Protein AF-A0A8H5B4N0-F1 (afdb_monomer_lite)

Sequence (105 aa):
MFLPRVQSPWKVCAHVSAAGGVENAVLNAAAIGANAFTLFLKSQRKWEGPPLSSSIRLFKERMQEYGYEPKHVLLHGNYLINLGNPDASVWVWLEKGMLILMDAV

pLDDT: mean 85.82, std 10.9, range [43.34, 96.75]

Radius of gyration: 15.2 Å; chains: 1; bounding box: 34×26×39 Å

Structure (mmCIF, N/CA/C/O backbone):
data_AF-A0A8H5B4N0-F1
#
_entry.id   AF-A0A8H5B4N0-F1
#
loop_
_atom_site.group_PDB
_atom_site.id
_atom_site.type_symbol
_atom_site.label_atom_id
_atom_site.label_alt_id
_atom_site.label_comp_id
_atom_site.label_asym_id
_atom_site.label_entity_id
_atom_site.label_seq_id
_atom_site.pdbx_PDB_ins_code
_atom_site.Cartn_x
_atom_site.Cartn_y
_atom_site.Cartn_z
_atom_site.occupancy
_atom_site.B_iso_or_equiv
_atom_site.auth_seq_id
_atom_site.auth_comp_id
_atom_site.auth_asym_id
_atom_site.auth_atom_id
_atom_site.pdbx_PDB_model_num
ATOM 1 N N . MET A 1 1 ? -11.555 12.783 12.699 1.00 61.62 1 MET A N 1
ATOM 2 C CA . MET A 1 1 ? -12.019 11.538 13.346 1.00 61.62 1 MET A CA 1
ATOM 3 C C . MET A 1 1 ? -12.326 10.553 12.233 1.00 61.62 1 MET A C 1
ATOM 5 O O . MET A 1 1 ? -13.106 10.907 11.358 1.00 61.62 1 MET A O 1
ATOM 9 N N . PHE A 1 2 ? -11.640 9.410 12.176 1.00 80.62 2 PHE A N 1
ATOM 10 C CA . PHE A 1 2 ? -11.899 8.401 11.144 1.00 80.62 2 PHE A CA 1
ATOM 11 C C . PHE A 1 2 ? -13.111 7.543 11.504 1.00 80.62 2 PHE A C 1
ATOM 13 O O . PHE A 1 2 ? -13.493 7.469 12.674 1.00 80.62 2 PHE A O 1
ATOM 20 N N . LEU A 1 3 ? -13.712 6.916 10.491 1.00 76.75 3 LEU A N 1
ATOM 21 C CA . LEU A 1 3 ? -14.780 5.945 10.696 1.00 76.75 3 LEU A CA 1
ATOM 22 C C . LEU A 1 3 ? -14.283 4.799 11.595 1.00 76.75 3 LEU A C 1
ATOM 24 O O . LEU A 1 3 ? -13.103 4.434 11.524 1.00 76.75 3 LEU A O 1
ATOM 28 N N . PRO A 1 4 ? -15.157 4.203 12.426 1.00 81.44 4 PRO A N 1
ATOM 29 C CA . PRO A 1 4 ? -14.828 2.961 13.108 1.00 81.44 4 PRO A CA 1
ATOM 30 C C . PRO A 1 4 ? -14.357 1.920 12.089 1.00 81.44 4 PRO A C 1
ATOM 32 O O . PRO A 1 4 ? -14.997 1.723 11.055 1.00 81.44 4 PRO A O 1
ATOM 35 N N . ARG A 1 5 ? -13.229 1.259 12.367 1.00 83.75 5 ARG A N 1
ATOM 36 C CA . ARG A 1 5 ? -12.730 0.200 11.484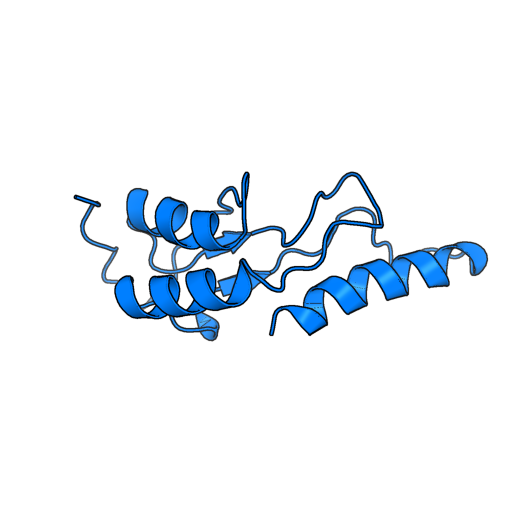 1.00 83.75 5 ARG A CA 1
ATOM 37 C C . ARG A 1 5 ? -13.695 -0.981 11.471 1.00 83.75 5 ARG A C 1
ATOM 39 O O . ARG A 1 5 ? -14.275 -1.325 12.502 1.00 83.75 5 ARG A O 1
ATOM 46 N N . VAL A 1 6 ? -13.802 -1.638 10.318 1.00 83.69 6 VAL A N 1
ATOM 47 C CA . VAL A 1 6 ? -14.600 -2.857 10.157 1.00 83.69 6 VAL A CA 1
ATOM 48 C C . VAL A 1 6 ? -14.108 -3.939 11.122 1.00 83.69 6 VAL A C 1
ATOM 50 O O . VAL A 1 6 ? -12.977 -4.426 11.020 1.00 83.69 6 VAL A O 1
ATOM 5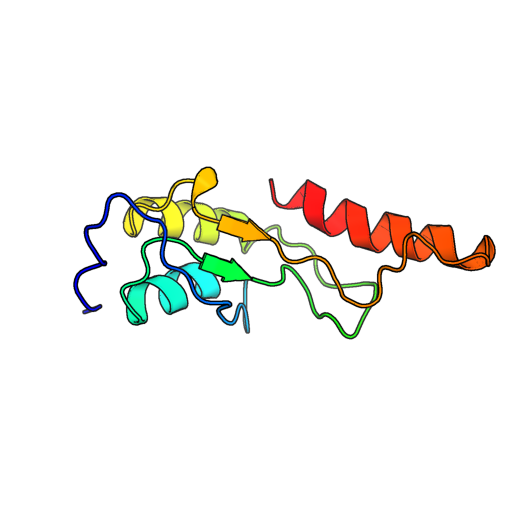3 N N . GLN A 1 7 ? -14.984 -4.345 12.042 1.00 85.31 7 GLN A N 1
ATOM 54 C CA . GLN A 1 7 ? -14.780 -5.507 12.901 1.00 85.31 7 GLN A CA 1
ATOM 55 C C . GLN A 1 7 ? -15.285 -6.748 12.163 1.00 85.31 7 GLN A C 1
ATOM 57 O O . GLN A 1 7 ? -16.485 -6.954 12.012 1.00 85.31 7 GLN A O 1
ATOM 62 N N . SER A 1 8 ? -14.357 -7.548 11.644 1.00 87.06 8 SER A N 1
ATOM 63 C CA . SER A 1 8 ? -14.656 -8.766 10.893 1.00 87.06 8 SER A CA 1
ATOM 64 C C . SER A 1 8 ? -13.526 -9.776 11.089 1.00 87.06 8 SER A C 1
ATOM 66 O O . SER A 1 8 ? -12.365 -9.360 11.189 1.00 87.06 8 SER A O 1
ATOM 68 N N . PRO A 1 9 ? -13.822 -11.089 11.112 1.00 89.31 9 PRO A N 1
ATOM 69 C CA . PRO A 1 9 ? -12.782 -12.113 11.023 1.00 89.31 9 PRO A CA 1
ATOM 70 C C . PRO A 1 9 ? -12.006 -12.029 9.696 1.00 89.31 9 PRO A C 1
ATOM 72 O O . PRO A 1 9 ? -10.855 -12.455 9.627 1.00 89.31 9 PRO A O 1
ATOM 75 N N . TRP A 1 10 ? -12.608 -11.443 8.656 1.00 92.62 10 TRP A N 1
ATOM 76 C CA . TRP A 1 10 ? -12.009 -11.287 7.334 1.00 92.62 10 TRP A CA 1
ATOM 77 C C . TRP A 1 10 ? -11.266 -9.962 7.188 1.00 92.62 10 TRP A C 1
ATOM 79 O O . TRP A 1 10 ? -11.686 -8.920 7.705 1.00 92.62 10 TRP A O 1
ATOM 89 N N . LYS A 1 11 ? -10.175 -9.990 6.419 1.00 92.94 11 LYS A N 1
ATOM 90 C CA . LYS A 1 11 ? -9.441 -8.787 6.033 1.00 92.94 11 LYS A CA 1
ATOM 91 C C . LYS A 1 11 ? -10.057 -8.197 4.771 1.00 92.94 11 LYS A C 1
ATOM 93 O O . LYS A 1 11 ? -10.008 -8.808 3.711 1.00 92.94 11 LYS A O 1
ATOM 98 N N . VAL A 1 12 ? -10.657 -7.021 4.914 1.00 91.00 12 VAL A N 1
ATOM 99 C CA . VAL A 1 12 ? -11.266 -6.250 3.832 1.00 91.00 12 VAL A CA 1
ATOM 100 C C . VAL A 1 12 ? -10.405 -5.017 3.622 1.00 91.00 12 VAL A C 1
ATOM 102 O O . VAL A 1 12 ? -10.210 -4.212 4.539 1.00 91.00 12 VAL A O 1
ATOM 105 N N . CYS A 1 13 ? -9.856 -4.904 2.418 1.00 91.62 13 CYS A N 1
ATOM 106 C CA . CYS A 1 13 ? -8.861 -3.903 2.085 1.00 91.62 13 CYS A CA 1
ATOM 107 C C . CYS A 1 13 ? -9.161 -3.200 0.764 1.00 91.62 13 CYS A C 1
ATOM 109 O O . CYS A 1 13 ? -9.923 -3.685 -0.070 1.00 91.62 13 CYS A O 1
ATOM 111 N N . ALA A 1 14 ? -8.513 -2.052 0.580 1.00 95.06 14 ALA A N 1
ATOM 112 C CA . ALA A 1 14 ? -8.417 -1.365 -0.697 1.00 95.06 14 ALA A CA 1
ATOM 113 C C . ALA A 1 14 ? -6.946 -1.106 -1.030 1.00 95.06 14 ALA A C 1
ATOM 115 O O . ALA A 1 14 ? -6.094 -1.026 -0.135 1.00 95.06 14 ALA A O 1
ATOM 116 N N . HIS A 1 15 ? -6.661 -0.933 -2.320 1.00 96.69 15 HIS A N 1
ATOM 117 C CA . HIS A 1 15 ? -5.392 -0.366 -2.750 1.00 96.69 15 HIS A CA 1
ATOM 118 C C . HIS A 1 15 ? -5.429 1.145 -2.542 1.00 96.69 15 HIS A C 1
ATOM 120 O O . HIS A 1 15 ? -6.120 1.867 -3.259 1.00 96.69 15 HIS A O 1
ATOM 126 N N . VAL A 1 16 ? -4.691 1.627 -1.547 1.00 96.75 16 VAL A N 1
ATOM 127 C CA . VAL A 1 16 ? -4.718 3.029 -1.121 1.00 96.75 16 VAL A CA 1
ATOM 128 C C . VAL A 1 16 ? -3.502 3.789 -1.636 1.00 96.75 16 VAL A C 1
ATOM 130 O O . VAL A 1 16 ? -2.444 3.223 -1.914 1.00 96.75 16 VAL A O 1
ATOM 133 N N . SER A 1 17 ? -3.662 5.100 -1.796 1.00 95.19 17 SER A N 1
ATOM 134 C CA . SER A 1 17 ? -2.579 5.971 -2.248 1.00 95.19 17 SER A CA 1
ATOM 135 C C . SER A 1 17 ? -1.519 6.155 -1.158 1.00 95.19 17 SER A C 1
ATOM 137 O O . SER A 1 17 ? -1.851 6.407 -0.000 1.00 95.19 17 SER A O 1
ATOM 139 N N . ALA A 1 18 ? -0.250 6.099 -1.563 1.00 92.94 18 ALA A N 1
ATOM 140 C CA . ALA A 1 18 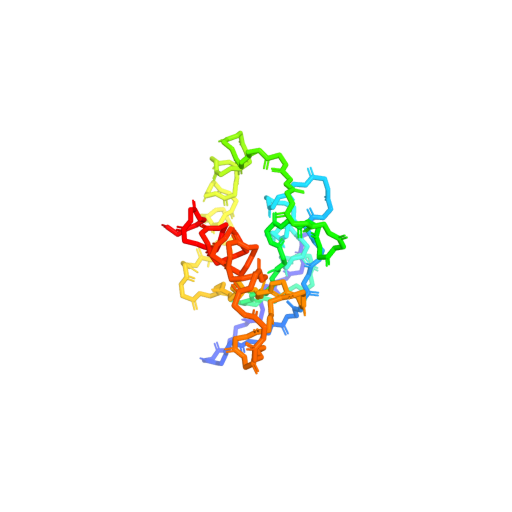? 0.932 6.452 -0.771 1.00 92.94 18 ALA A CA 1
ATOM 141 C C . ALA A 1 18 ? 1.554 7.790 -1.235 1.00 92.94 18 ALA A C 1
ATOM 143 O O . ALA A 1 18 ? 2.745 8.045 -1.054 1.00 92.94 18 ALA A O 1
ATOM 144 N N . ALA A 1 19 ? 0.774 8.638 -1.918 1.00 91.06 19 ALA A N 1
ATOM 145 C CA . ALA A 1 19 ? 1.267 9.919 -2.412 1.00 91.06 19 ALA A CA 1
ATOM 146 C C . ALA A 1 19 ? 1.775 10.797 -1.253 1.00 91.06 19 ALA A C 1
ATOM 148 O O . ALA A 1 19 ? 1.135 10.915 -0.206 1.00 91.06 19 ALA A O 1
ATOM 149 N N . GLY A 1 20 ? 2.948 11.402 -1.446 1.00 89.25 20 GLY A N 1
ATOM 150 C CA . GLY A 1 20 ? 3.619 12.201 -0.419 1.00 89.25 20 GLY A CA 1
ATOM 151 C C . GLY A 1 20 ? 4.343 11.396 0.669 1.00 89.25 20 GLY A C 1
ATOM 152 O O . GLY A 1 20 ? 4.972 12.021 1.510 1.00 89.25 20 GLY A O 1
ATOM 153 N N . GLY A 1 21 ? 4.290 10.058 0.647 1.00 89.44 21 GLY A N 1
ATOM 154 C CA . GLY A 1 21 ? 4.978 9.188 1.608 1.00 89.44 21 GLY A CA 1
ATOM 155 C C . GLY A 1 21 ? 4.176 7.925 1.942 1.00 89.44 21 GLY A C 1
ATOM 156 O O . GLY A 1 21 ? 2.940 7.959 1.972 1.00 89.44 21 GLY A O 1
ATOM 157 N N . VAL A 1 22 ? 4.854 6.797 2.200 1.00 91.38 22 VAL A N 1
ATOM 158 C CA . VAL A 1 22 ? 4.169 5.518 2.481 1.00 91.38 22 VAL A CA 1
ATOM 159 C C . VAL A 1 22 ? 3.362 5.560 3.775 1.00 91.38 22 VAL A C 1
ATOM 161 O O . VAL A 1 22 ? 2.326 4.909 3.877 1.00 91.38 22 VAL A O 1
ATOM 164 N N . GLU A 1 23 ? 3.748 6.402 4.731 1.00 93.00 23 GLU A N 1
ATOM 165 C CA . GLU A 1 23 ? 3.011 6.657 5.967 1.00 93.00 23 GLU A CA 1
ATOM 166 C C . GLU A 1 23 ? 1.575 7.147 5.720 1.00 93.00 23 GLU A C 1
ATOM 168 O O . GLU A 1 23 ? 0.699 6.958 6.568 1.00 93.00 23 GLU A O 1
ATOM 173 N N . ASN A 1 24 ? 1.308 7.789 4.578 1.00 94.88 24 ASN A N 1
ATOM 174 C CA . ASN A 1 24 ? -0.013 8.325 4.251 1.00 94.88 24 ASN A CA 1
ATOM 175 C C . ASN A 1 24 ? -0.982 7.216 3.835 1.00 94.88 24 ASN A C 1
ATOM 177 O O . ASN A 1 24 ? -2.188 7.368 4.022 1.00 94.88 24 ASN A O 1
ATOM 181 N N . ALA A 1 25 ? -0.474 6.075 3.359 1.00 95.69 25 ALA A N 1
ATOM 182 C CA . ALA A 1 25 ? -1.300 4.908 3.064 1.00 95.69 25 ALA A CA 1
ATOM 183 C C . ALA A 1 25 ? -2.044 4.413 4.315 1.00 95.69 25 ALA A C 1
ATOM 185 O O . ALA A 1 25 ? -3.223 4.079 4.229 1.00 95.69 25 ALA A O 1
ATOM 186 N N . VAL A 1 26 ? -1.398 4.454 5.487 1.00 95.31 26 VAL A N 1
ATOM 187 C CA . VAL A 1 26 ? -2.016 4.055 6.763 1.00 95.31 26 VAL A CA 1
ATOM 188 C C . VAL A 1 26 ? -3.209 4.952 7.101 1.00 95.31 26 VAL A C 1
ATOM 190 O O . VAL A 1 26 ? -4.280 4.456 7.456 1.00 95.31 26 VAL A O 1
ATOM 193 N N . LEU A 1 27 ? -3.048 6.271 6.938 1.00 95.56 27 LEU A N 1
ATOM 194 C CA . LEU A 1 27 ? -4.121 7.242 7.169 1.00 95.56 27 LEU A CA 1
ATOM 195 C C . LEU A 1 27 ? -5.270 7.043 6.183 1.00 95.56 27 LEU A C 1
ATOM 197 O O . LEU A 1 27 ? -6.429 7.036 6.583 1.00 95.56 27 LEU A O 1
ATOM 201 N N . ASN A 1 28 ? -4.950 6.838 4.906 1.00 96.56 28 ASN A N 1
ATOM 202 C CA . ASN A 1 28 ? -5.949 6.627 3.864 1.00 96.56 28 ASN A CA 1
ATOM 203 C C . ASN A 1 28 ? -6.748 5.337 4.097 1.00 96.56 28 ASN A C 1
ATOM 205 O O . ASN A 1 28 ? -7.965 5.335 3.928 1.00 96.56 28 ASN A O 1
ATOM 209 N N . ALA A 1 29 ? -6.095 4.262 4.545 1.00 95.69 29 ALA A N 1
ATOM 210 C CA . ALA A 1 29 ? -6.761 3.021 4.930 1.00 95.69 29 ALA A CA 1
ATOM 211 C C . ALA A 1 29 ? -7.668 3.209 6.157 1.00 95.69 29 ALA A C 1
ATOM 213 O O . ALA A 1 29 ? -8.810 2.748 6.169 1.00 95.69 29 ALA A O 1
ATOM 214 N N . ALA A 1 30 ? -7.187 3.927 7.178 1.00 94.25 30 ALA A N 1
ATOM 215 C CA . ALA A 1 30 ? -7.981 4.242 8.362 1.00 94.25 30 ALA A CA 1
ATOM 216 C C . ALA A 1 30 ? -9.197 5.123 8.023 1.00 94.25 30 ALA A C 1
ATOM 218 O O . ALA A 1 30 ? -10.288 4.876 8.533 1.00 94.25 30 ALA A O 1
ATOM 219 N N . ALA A 1 31 ? -9.041 6.096 7.122 1.00 94.56 31 ALA A N 1
ATOM 220 C CA . ALA A 1 31 ? -10.104 7.008 6.707 1.00 94.56 31 ALA A CA 1
ATOM 221 C C . ALA A 1 31 ? -11.306 6.294 6.079 1.00 94.56 31 ALA A C 1
ATOM 223 O O . ALA A 1 31 ? -12.442 6.708 6.302 1.00 94.56 31 ALA A O 1
ATOM 224 N N . ILE A 1 32 ? -11.064 5.205 5.346 1.00 94.38 32 ILE A N 1
ATOM 225 C CA . ILE A 1 32 ? -12.117 4.387 4.729 1.00 94.38 32 ILE A CA 1
ATOM 226 C C . ILE A 1 32 ? -12.631 3.264 5.646 1.00 94.38 32 ILE A C 1
ATOM 228 O O . ILE A 1 32 ? -13.469 2.471 5.227 1.00 94.38 32 ILE A O 1
ATOM 232 N N . GLY A 1 33 ? -12.125 3.161 6.880 1.00 93.56 33 GLY A N 1
ATOM 233 C CA . GLY A 1 33 ? -12.516 2.120 7.834 1.00 93.56 33 GLY A CA 1
ATOM 234 C C . GLY A 1 33 ? -11.989 0.717 7.503 1.00 93.56 33 GLY A C 1
ATOM 235 O O . GLY A 1 33 ? -12.497 -0.265 8.052 1.00 93.56 33 GLY A O 1
ATOM 236 N N . ALA A 1 34 ? -10.983 0.593 6.629 1.00 94.69 34 ALA A N 1
ATOM 237 C CA . ALA A 1 34 ? -10.406 -0.700 6.270 1.00 94.69 34 ALA A CA 1
ATOM 238 C C . ALA A 1 34 ? -9.669 -1.339 7.460 1.00 94.69 34 ALA A C 1
ATOM 240 O O . ALA A 1 34 ? -9.198 -0.656 8.369 1.00 94.69 34 ALA A O 1
ATOM 241 N N . ASN A 1 35 ? -9.563 -2.669 7.464 1.00 94.38 35 ASN A N 1
ATOM 242 C CA . ASN A 1 35 ? -8.837 -3.421 8.498 1.00 94.38 35 ASN A CA 1
ATOM 243 C C . ASN A 1 35 ? -7.559 -4.106 7.964 1.00 94.38 35 ASN A C 1
ATOM 245 O O . ASN A 1 35 ? -6.847 -4.781 8.712 1.00 94.38 35 ASN A O 1
ATOM 249 N N . ALA A 1 36 ? -7.279 -3.899 6.677 1.00 95.50 36 ALA A N 1
ATOM 250 C CA . ALA A 1 36 ? -6.069 -4.237 5.944 1.00 95.50 36 ALA A CA 1
ATOM 251 C C . ALA A 1 36 ? -5.938 -3.279 4.748 1.00 95.50 36 ALA A C 1
ATOM 253 O O . ALA A 1 36 ? -6.916 -2.640 4.357 1.00 95.50 36 ALA A O 1
ATOM 254 N N . PHE A 1 37 ? -4.757 -3.165 4.144 1.00 96.12 37 PHE A N 1
ATOM 255 C CA . PHE A 1 37 ? -4.556 -2.315 2.966 1.00 96.12 37 PHE A CA 1
ATOM 256 C C . PHE A 1 37 ? -3.410 -2.799 2.083 1.00 96.12 37 PHE A C 1
ATOM 258 O O . PHE A 1 37 ? -2.566 -3.593 2.493 1.00 96.12 37 PHE A O 1
ATOM 265 N N . THR A 1 38 ? -3.391 -2.310 0.848 1.00 96.00 38 THR A N 1
ATOM 266 C CA . THR A 1 38 ? -2.278 -2.509 -0.080 1.00 96.00 38 THR A CA 1
ATOM 267 C C . THR A 1 38 ? -1.834 -1.180 -0.678 1.00 96.00 38 THR A C 1
ATOM 269 O O . THR A 1 38 ? -2.609 -0.222 -0.718 1.00 96.00 38 THR A O 1
ATOM 272 N N . LEU A 1 39 ? -0.561 -1.093 -1.058 1.00 94.00 39 LEU A N 1
ATOM 273 C CA . LEU A 1 39 ? 0.080 0.118 -1.555 1.00 94.00 39 LEU A CA 1
ATOM 274 C C . LEU A 1 39 ? 1.247 -0.211 -2.489 1.00 94.00 39 LEU A C 1
ATOM 276 O O . LEU A 1 39 ? 1.827 -1.298 -2.433 1.00 94.00 39 LEU A O 1
ATOM 280 N N . PHE A 1 40 ? 1.657 0.798 -3.255 1.00 90.38 40 PHE A N 1
ATOM 281 C CA . PHE A 1 40 ? 2.974 0.841 -3.882 1.00 90.38 40 PHE A CA 1
ATOM 282 C C . PHE A 1 40 ? 3.969 1.558 -2.963 1.00 90.38 40 PHE A C 1
ATOM 284 O O . PHE A 1 40 ? 3.646 2.597 -2.387 1.00 90.38 40 PHE A O 1
ATOM 291 N N . LEU A 1 41 ? 5.199 1.047 -2.873 1.00 85.62 41 LEU A N 1
ATOM 292 C CA . LEU A 1 41 ? 6.282 1.688 -2.112 1.00 85.62 41 LEU A CA 1
ATOM 293 C C . LEU A 1 41 ? 6.916 2.877 -2.843 1.00 85.62 41 LEU A C 1
ATOM 295 O O . LEU A 1 41 ? 7.434 3.801 -2.221 1.00 85.62 41 LEU A O 1
ATOM 299 N N . LYS A 1 42 ? 6.917 2.832 -4.178 1.00 82.88 42 LYS A N 1
ATOM 300 C CA . LYS A 1 42 ? 7.513 3.834 -5.068 1.00 82.88 42 LYS A CA 1
ATOM 301 C C . LYS A 1 42 ? 6.652 3.995 -6.317 1.00 82.88 42 LYS A C 1
ATOM 303 O O . LYS A 1 42 ? 5.713 3.238 -6.546 1.00 82.88 42 LYS A O 1
ATOM 308 N N . SER A 1 43 ? 6.990 4.988 -7.138 1.00 84.00 43 SER A N 1
ATOM 309 C CA . SER A 1 43 ? 6.322 5.207 -8.422 1.00 84.00 43 SER A CA 1
ATOM 310 C C . SER A 1 43 ? 6.459 3.992 -9.336 1.00 84.00 43 SER A C 1
ATOM 312 O O . SER A 1 43 ? 7.557 3.597 -9.709 1.00 84.00 43 SER A O 1
ATOM 314 N N . GLN A 1 44 ? 5.323 3.482 -9.788 1.00 84.75 44 GLN A N 1
ATOM 315 C CA . GLN A 1 44 ? 5.196 2.393 -10.746 1.00 84.75 44 GLN A CA 1
ATOM 316 C C . GLN A 1 44 ? 5.627 2.767 -12.178 1.00 84.75 44 GLN A C 1
ATOM 318 O O . GLN A 1 44 ? 5.602 1.943 -13.078 1.00 84.75 44 GLN A O 1
ATOM 323 N N . ARG A 1 45 ? 5.977 4.033 -12.436 1.00 87.75 45 ARG A N 1
ATOM 324 C CA . ARG A 1 45 ? 6.399 4.516 -13.768 1.00 87.75 45 ARG A CA 1
ATOM 325 C C . ARG A 1 45 ? 7.917 4.612 -13.921 1.00 87.75 45 ARG A C 1
ATOM 327 O O . ARG A 1 45 ? 8.394 5.021 -14.975 1.00 87.75 45 ARG A O 1
ATOM 334 N N . LYS A 1 46 ? 8.670 4.331 -12.857 1.00 85.75 46 LYS A N 1
ATOM 335 C CA . LYS A 1 46 ? 10.128 4.468 -12.808 1.00 85.75 46 LYS A CA 1
ATOM 336 C C . LYS A 1 46 ? 10.733 3.237 -12.144 1.00 85.75 46 LYS A C 1
ATOM 338 O O . LYS A 1 46 ? 10.111 2.638 -11.272 1.00 85.75 46 LYS A O 1
ATOM 343 N N . TRP A 1 47 ? 11.955 2.895 -12.537 1.00 81.44 47 TRP A N 1
ATOM 344 C CA . TRP A 1 47 ? 12.746 1.851 -11.880 1.00 81.44 47 TRP A CA 1
ATOM 345 C C . TRP A 1 47 ? 13.322 2.316 -10.545 1.00 81.44 47 TRP A C 1
ATOM 347 O O . TRP A 1 47 ? 13.425 1.544 -9.598 1.00 81.44 47 TRP A O 1
ATOM 357 N N . GLU A 1 48 ? 13.670 3.597 -10.464 1.00 80.31 48 GLU A N 1
ATOM 358 C CA . GLU A 1 48 ? 14.337 4.188 -9.312 1.00 80.31 48 GLU A CA 1
ATOM 359 C C . GLU A 1 48 ? 13.433 5.219 -8.634 1.00 80.31 48 GLU A C 1
ATOM 361 O O . GLU A 1 48 ? 12.581 5.868 -9.250 1.00 80.31 48 GLU A O 1
ATOM 366 N N . GLY A 1 49 ? 13.626 5.378 -7.330 1.00 78.62 49 GLY A N 1
ATOM 367 C CA . GLY A 1 49 ? 12.918 6.363 -6.530 1.00 78.62 49 GLY A CA 1
AT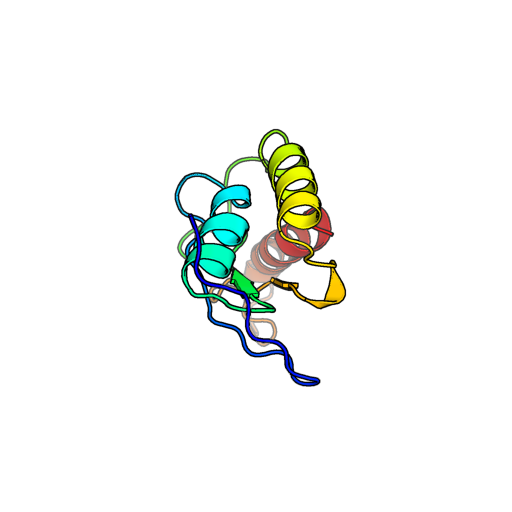OM 368 C C . GLY A 1 49 ? 13.635 6.606 -5.209 1.00 78.62 49 GLY A C 1
ATOM 369 O O . GLY A 1 49 ? 14.535 5.834 -4.856 1.00 78.62 49 GLY A O 1
ATOM 370 N N . PRO A 1 50 ? 13.239 7.661 -4.483 1.00 80.06 50 PRO A N 1
ATOM 371 C CA . PRO A 1 50 ? 13.946 8.116 -3.295 1.00 80.06 50 PRO A CA 1
ATOM 372 C C . PRO A 1 50 ? 14.033 7.020 -2.216 1.00 80.06 50 PRO A C 1
ATOM 374 O O . PRO A 1 50 ? 13.191 6.114 -2.190 1.00 80.06 50 PRO A O 1
ATOM 377 N N . PRO A 1 51 ? 15.043 7.076 -1.330 1.00 79.69 51 PRO A N 1
ATOM 378 C CA . PRO A 1 51 ? 15.122 6.201 -0.163 1.00 79.69 51 PRO A CA 1
ATOM 379 C C . PRO A 1 51 ? 13.896 6.360 0.748 1.00 79.69 51 PRO A C 1
ATOM 381 O O . PRO A 1 51 ? 13.338 7.448 0.860 1.00 79.69 51 PRO A O 1
ATOM 384 N N . LEU A 1 52 ? 13.507 5.288 1.443 1.00 76.31 52 LEU A N 1
ATOM 385 C CA . LEU A 1 52 ? 12.335 5.274 2.333 1.00 76.31 52 LEU A CA 1
ATOM 386 C C . LEU A 1 52 ? 12.635 5.755 3.773 1.00 76.31 52 LEU A C 1
ATOM 388 O O . LEU A 1 52 ? 11.744 5.761 4.619 1.00 76.31 52 LEU A O 1
ATOM 392 N N . SER A 1 53 ? 13.874 6.158 4.076 1.00 71.62 53 SER A N 1
ATOM 393 C CA . SER A 1 53 ? 14.416 6.239 5.445 1.00 71.62 53 SER A CA 1
ATOM 394 C C . SER A 1 53 ? 13.599 7.074 6.441 1.00 71.62 53 SER A C 1
ATOM 396 O O . SER A 1 53 ? 13.355 6.614 7.555 1.00 71.62 53 SER A O 1
ATOM 398 N N . SER A 1 54 ? 13.142 8.272 6.074 1.00 77.12 54 SER A N 1
ATOM 399 C CA . SER A 1 54 ? 12.345 9.127 6.971 1.00 77.12 54 SER A CA 1
ATOM 400 C C . SER A 1 54 ? 10.903 8.637 7.145 1.00 77.12 54 SER A C 1
ATOM 402 O O . SER A 1 54 ? 10.325 8.754 8.225 1.00 77.12 54 SER A O 1
ATOM 404 N N . SER A 1 55 ? 10.342 8.053 6.090 1.00 84.44 55 SER A N 1
ATOM 405 C CA . SER A 1 55 ? 8.948 7.616 5.998 1.00 84.44 55 SER A CA 1
ATOM 406 C C . SER A 1 55 ? 8.688 6.321 6.784 1.00 84.44 55 SER A C 1
ATOM 408 O O . SER A 1 55 ? 7.622 6.156 7.378 1.00 84.44 55 SER A O 1
ATOM 410 N N . ILE A 1 56 ? 9.692 5.440 6.897 1.00 87.69 56 ILE A N 1
ATOM 411 C CA . ILE A 1 56 ? 9.584 4.155 7.616 1.00 87.69 56 ILE A CA 1
ATOM 412 C C . ILE A 1 56 ? 9.189 4.342 9.085 1.00 87.69 56 ILE A C 1
ATOM 414 O O . ILE A 1 56 ? 8.331 3.613 9.587 1.00 87.69 56 ILE A O 1
ATOM 418 N N . ARG A 1 57 ? 9.807 5.301 9.790 1.00 89.94 57 ARG A N 1
ATOM 419 C CA . ARG A 1 57 ? 9.518 5.527 11.216 1.00 89.94 57 ARG A CA 1
ATOM 420 C C . ARG A 1 57 ? 8.052 5.910 11.413 1.00 89.94 57 ARG A C 1
ATOM 422 O O . ARG A 1 57 ? 7.351 5.271 12.191 1.00 89.94 57 ARG A O 1
ATOM 429 N N . LEU A 1 58 ? 7.588 6.888 10.640 1.00 92.50 58 LEU A N 1
ATOM 430 C CA . LEU A 1 58 ? 6.223 7.399 10.723 1.00 92.50 58 LEU A CA 1
ATOM 431 C C . LEU A 1 58 ? 5.188 6.365 10.257 1.00 92.50 58 LEU A C 1
ATOM 433 O O . LEU A 1 58 ? 4.100 6.281 10.820 1.00 92.50 58 LEU A O 1
ATOM 437 N N . PHE A 1 59 ? 5.530 5.530 9.272 1.00 93.00 59 PHE A N 1
ATOM 438 C CA . PHE A 1 59 ? 4.705 4.390 8.879 1.00 93.00 59 PHE A CA 1
ATOM 439 C C . PHE A 1 59 ? 4.504 3.420 10.051 1.00 93.00 59 PHE A C 1
ATOM 441 O O . PHE A 1 59 ? 3.366 3.072 10.357 1.00 93.00 59 PHE A O 1
ATOM 448 N N . LYS A 1 60 ? 5.580 3.030 10.750 1.00 91.94 60 LYS A N 1
ATOM 449 C CA . LYS A 1 60 ? 5.512 2.131 11.917 1.00 91.94 60 LYS A CA 1
ATOM 450 C C . LYS A 1 60 ? 4.709 2.734 13.073 1.00 91.94 60 LYS A C 1
ATOM 452 O O . LYS A 1 60 ? 3.870 2.040 13.642 1.00 91.94 60 LYS A O 1
ATOM 457 N N . GLU A 1 61 ? 4.923 4.013 13.379 1.00 94.50 61 GLU A N 1
ATOM 458 C CA . GLU A 1 61 ? 4.162 4.749 14.402 1.00 94.50 61 GLU A CA 1
ATOM 459 C C . GLU A 1 61 ? 2.658 4.746 14.083 1.00 94.50 61 GLU A C 1
ATOM 461 O O . GLU A 1 61 ? 1.843 4.354 14.917 1.00 94.50 61 GLU A O 1
ATOM 466 N N . ARG A 1 62 ? 2.282 5.078 12.841 1.00 94.50 62 ARG A N 1
ATOM 467 C CA . ARG A 1 62 ? 0.874 5.080 12.415 1.00 94.50 62 ARG A CA 1
ATOM 468 C C . ARG A 1 62 ? 0.275 3.678 12.384 1.00 94.50 62 ARG A C 1
ATOM 470 O O . ARG A 1 62 ? -0.883 3.503 12.744 1.00 94.50 62 ARG A O 1
ATOM 477 N N . MET A 1 63 ? 1.027 2.663 11.965 1.00 94.50 63 MET A N 1
ATOM 478 C CA . MET A 1 63 ? 0.559 1.274 12.009 1.00 94.50 63 MET A CA 1
ATOM 479 C C . MET A 1 63 ? 0.146 0.882 13.432 1.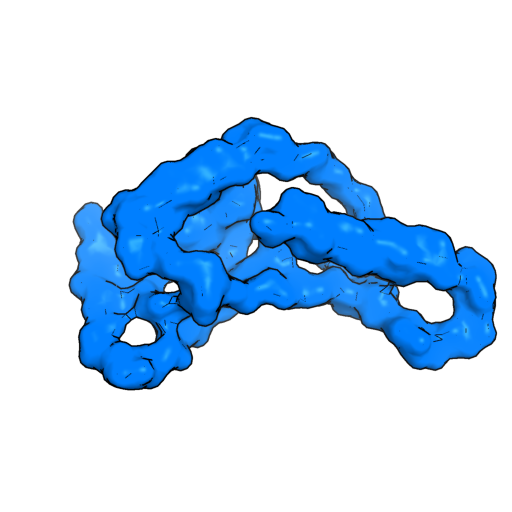00 94.50 63 MET A C 1
ATOM 481 O O . MET A 1 63 ? -0.930 0.318 13.613 1.00 94.50 63 MET A O 1
ATOM 485 N N . GLN A 1 64 ? 0.949 1.251 14.437 1.00 94.69 64 GLN A N 1
ATOM 486 C CA . GLN A 1 64 ? 0.618 1.033 15.848 1.00 94.69 64 GLN A CA 1
ATOM 487 C C . GLN A 1 64 ? -0.600 1.856 16.288 1.00 94.69 64 GLN A C 1
ATOM 489 O O . GLN A 1 64 ? -1.544 1.290 16.836 1.00 94.69 64 GLN A O 1
ATOM 494 N N . GLU A 1 65 ? -0.623 3.160 15.995 1.00 94.56 65 GLU A N 1
ATOM 495 C CA . GLU A 1 65 ? -1.734 4.071 16.326 1.00 94.56 65 GLU A CA 1
ATOM 496 C C . GLU A 1 65 ? -3.079 3.570 15.771 1.00 94.56 65 GLU A C 1
ATOM 498 O O . GLU A 1 65 ? -4.098 3.557 16.463 1.00 94.56 65 GLU A O 1
ATOM 503 N N . TYR A 1 66 ? -3.077 3.085 14.527 1.00 93.12 66 TYR A N 1
ATOM 504 C CA . TYR A 1 66 ? -4.260 2.571 13.841 1.00 93.12 66 TY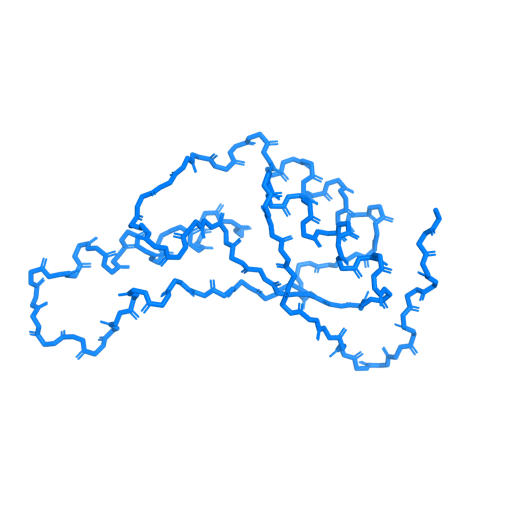R A CA 1
ATOM 505 C C . TYR A 1 66 ? -4.398 1.045 13.928 1.00 93.12 66 TYR A C 1
ATOM 507 O O . TYR A 1 66 ? -5.203 0.469 13.201 1.00 93.12 66 TYR A O 1
ATOM 515 N N . GLY A 1 67 ? -3.685 0.376 14.838 1.00 92.81 67 GLY A N 1
ATOM 516 C CA . GLY A 1 67 ? -3.863 -1.050 15.137 1.00 92.81 67 GLY A CA 1
ATOM 517 C C . GLY A 1 67 ? -3.733 -1.985 13.929 1.00 92.81 67 GLY A C 1
ATOM 518 O O . GLY A 1 67 ? -4.447 -2.986 13.839 1.00 92.81 67 GLY A O 1
ATOM 519 N N . TYR A 1 68 ? -2.861 -1.649 12.983 1.00 93.06 68 TYR A N 1
ATOM 520 C CA . TYR A 1 68 ? -2.476 -2.531 11.892 1.00 93.06 68 TYR A CA 1
ATOM 521 C C . TYR A 1 68 ? -1.223 -3.323 12.278 1.00 93.06 68 TYR A C 1
ATOM 523 O O . TYR A 1 68 ? -0.268 -2.795 12.839 1.00 93.06 68 TYR A O 1
ATOM 531 N N . GLU A 1 69 ? -1.207 -4.601 11.919 1.00 92.69 69 GLU A N 1
ATOM 532 C CA . GLU A 1 69 ? -0.041 -5.470 12.036 1.00 92.69 69 GLU A CA 1
ATOM 533 C C . GLU A 1 69 ? 0.578 -5.653 10.644 1.00 92.69 69 GLU A C 1
ATOM 535 O O . GLU A 1 69 ? -0.141 -5.515 9.650 1.00 92.69 69 GLU A O 1
ATOM 540 N N . PRO A 1 70 ? 1.862 -6.035 10.530 1.00 91.25 70 PRO A N 1
ATOM 541 C CA . PRO A 1 70 ? 2.493 -6.291 9.232 1.00 91.25 70 PRO A CA 1
ATOM 542 C C . PRO A 1 70 ? 1.694 -7.251 8.335 1.00 91.25 70 PRO A C 1
ATOM 544 O O . PRO A 1 70 ? 1.536 -6.998 7.147 1.00 91.25 70 PRO A O 1
ATOM 547 N N . LYS A 1 71 ? 1.072 -8.288 8.915 1.00 92.06 71 LYS A N 1
ATOM 548 C CA . LYS A 1 71 ? 0.208 -9.248 8.199 1.00 92.06 71 LYS A CA 1
ATOM 549 C C . LYS A 1 71 ? -1.073 -8.638 7.594 1.00 92.06 71 LYS A C 1
ATOM 551 O O . LYS A 1 71 ? -1.780 -9.318 6.860 1.00 92.06 71 LYS A O 1
ATOM 556 N N . HIS A 1 72 ? -1.422 -7.397 7.941 1.00 93.88 72 HIS A N 1
ATOM 557 C CA . HIS A 1 72 ? -2.572 -6.666 7.390 1.00 93.88 72 HIS A CA 1
ATOM 558 C C . HIS A 1 72 ? -2.197 -5.812 6.170 1.00 93.88 72 HIS A C 1
ATOM 560 O O . HIS A 1 72 ? -3.071 -5.157 5.601 1.00 93.88 72 HIS A O 1
ATOM 566 N N . VAL A 1 73 ? -0.919 -5.788 5.784 1.00 93.56 73 VAL A N 1
ATOM 567 C CA . VAL A 1 73 ? -0.415 -4.965 4.684 1.00 93.56 73 VAL A CA 1
ATOM 568 C C . VAL A 1 73 ? 0.120 -5.864 3.588 1.00 93.56 73 VAL A C 1
ATOM 570 O O . VAL A 1 73 ? 0.957 -6.727 3.834 1.00 93.56 73 VAL A O 1
ATOM 573 N N . LEU A 1 74 ? -0.347 -5.639 2.365 1.00 92.62 74 LEU A N 1
ATOM 574 C CA . LEU A 1 74 ? 0.179 -6.307 1.183 1.00 92.62 74 LEU A CA 1
ATOM 575 C C . LEU A 1 74 ? 0.884 -5.279 0.303 1.00 92.62 74 LEU A C 1
ATOM 577 O O . LEU A 1 74 ? 0.276 -4.309 -0.144 1.00 92.62 74 LEU A O 1
ATOM 581 N N . LEU A 1 75 ? 2.170 -5.479 0.041 1.00 90.00 75 LEU A N 1
ATOM 582 C CA . LEU A 1 75 ? 2.925 -4.621 -0.866 1.00 90.00 75 LEU A CA 1
ATOM 583 C C . LEU A 1 75 ? 2.663 -5.064 -2.303 1.00 90.00 75 LEU A C 1
ATOM 585 O O . LEU A 1 75 ? 2.854 -6.233 -2.634 1.00 90.00 75 LEU A O 1
ATOM 589 N N . HIS A 1 76 ? 2.224 -4.143 -3.157 1.00 89.12 76 HIS A N 1
ATOM 590 C CA . HIS A 1 76 ? 2.046 -4.450 -4.569 1.00 89.12 76 HIS A CA 1
ATOM 591 C C . HIS A 1 76 ? 3.352 -4.189 -5.326 1.00 89.12 76 HIS A C 1
ATOM 593 O O . HIS A 1 76 ? 3.940 -3.108 -5.237 1.00 89.12 76 HIS A O 1
ATOM 599 N N . GLY A 1 77 ? 3.799 -5.183 -6.095 1.00 83.38 77 GLY A N 1
ATOM 600 C CA . GLY A 1 77 ? 4.974 -5.065 -6.957 1.00 83.38 77 GLY A CA 1
ATOM 601 C C . GLY A 1 77 ? 4.785 -4.032 -8.069 1.00 83.38 77 GLY A C 1
ATOM 602 O O . GLY A 1 77 ? 3.663 -3.733 -8.480 1.00 83.38 77 GLY A O 1
ATOM 603 N N . ASN A 1 78 ? 5.887 -3.479 -8.570 1.00 85.38 78 ASN A N 1
ATOM 604 C CA . ASN A 1 78 ? 5.849 -2.568 -9.711 1.00 85.38 78 ASN A CA 1
ATOM 605 C C . ASN A 1 78 ? 5.446 -3.337 -10.984 1.00 85.38 78 ASN A C 1
ATOM 607 O O . ASN A 1 78 ? 6.024 -4.383 -11.267 1.00 85.38 78 ASN A O 1
ATOM 611 N N . TYR A 1 79 ? 4.500 -2.812 -11.773 1.00 88.44 79 TYR A N 1
ATOM 612 C CA . TYR A 1 79 ? 4.047 -3.466 -13.009 1.00 88.44 79 TYR A CA 1
ATOM 613 C C . TYR A 1 79 ? 5.136 -3.557 -14.088 1.00 88.44 79 TYR A C 1
ATOM 615 O O . TYR A 1 79 ? 4.988 -4.319 -15.037 1.00 88.44 79 TYR A O 1
ATOM 623 N N . LEU A 1 80 ? 6.217 -2.777 -13.969 1.00 87.81 80 LEU A N 1
ATOM 624 C CA . LEU A 1 80 ? 7.374 -2.887 -14.858 1.00 87.81 80 LEU A CA 1
ATOM 625 C C . LEU A 1 80 ? 8.134 -4.209 -14.670 1.00 87.81 80 LEU A C 1
ATOM 627 O O . LEU A 1 80 ? 8.865 -4.626 -15.566 1.00 87.81 80 LEU A O 1
ATOM 631 N N . ILE A 1 81 ? 7.968 -4.878 -13.525 1.00 86.31 81 ILE A N 1
ATOM 632 C CA . ILE A 1 81 ? 8.604 -6.166 -13.258 1.00 86.31 81 ILE A CA 1
ATOM 633 C C . ILE A 1 81 ? 7.920 -7.238 -14.110 1.00 86.31 81 ILE A C 1
ATOM 635 O O . ILE A 1 81 ? 6.753 -7.565 -13.911 1.00 86.31 81 ILE A O 1
ATOM 639 N N . ASN A 1 82 ? 8.683 -7.822 -15.028 1.00 87.94 82 ASN A N 1
ATOM 640 C CA . ASN A 1 82 ? 8.282 -8.976 -15.818 1.00 87.94 82 ASN A CA 1
ATOM 641 C C . ASN A 1 82 ? 9.291 -10.116 -15.618 1.00 87.94 82 ASN A C 1
ATOM 643 O O . ASN A 1 82 ? 10.310 -10.171 -16.302 1.00 87.94 82 ASN A O 1
ATOM 647 N N . LEU A 1 83 ? 8.992 -11.036 -14.696 1.00 86.56 83 LEU A N 1
ATOM 648 C CA . LEU A 1 83 ? 9.841 -12.200 -14.397 1.00 86.56 83 LEU A CA 1
ATOM 649 C C . LEU A 1 83 ? 9.911 -13.220 -15.546 1.00 86.56 83 LEU A C 1
ATOM 651 O O . LEU A 1 83 ? 10.797 -14.065 -15.558 1.00 86.56 83 LEU A O 1
ATOM 655 N N . GLY A 1 84 ? 8.985 -13.147 -16.504 1.00 89.88 84 GLY A N 1
ATOM 656 C CA . GLY A 1 84 ? 8.977 -13.990 -17.698 1.00 89.88 84 GLY A CA 1
ATOM 657 C C . GLY A 1 84 ? 9.666 -13.348 -18.901 1.00 89.88 84 GLY A C 1
ATOM 658 O O . GLY A 1 84 ? 9.465 -13.817 -20.019 1.00 89.88 84 GLY A O 1
ATOM 659 N N . ASN A 1 85 ? 10.408 -12.250 -18.719 1.00 90.75 85 ASN A N 1
ATOM 660 C CA . ASN A 1 85 ? 11.050 -11.571 -19.837 1.00 90.75 85 ASN A CA 1
ATOM 661 C C . ASN A 1 85 ? 12.223 -12.415 -20.387 1.00 90.75 85 ASN A C 1
ATOM 663 O O . ASN A 1 85 ? 13.176 -12.668 -19.645 1.00 90.75 85 ASN A O 1
ATOM 667 N N . PRO A 1 86 ? 12.188 -12.831 -21.671 1.00 93.06 86 PRO A N 1
ATOM 668 C CA . PRO A 1 86 ? 13.250 -13.644 -22.264 1.00 93.06 86 PRO A CA 1
ATOM 669 C C . PRO A 1 86 ? 14.557 -12.869 -22.495 1.00 93.06 86 PRO A C 1
ATOM 671 O O . PRO A 1 86 ? 15.593 -13.484 -22.735 1.00 93.06 86 PRO A O 1
ATOM 674 N N . ASP A 1 87 ? 14.528 -11.536 -22.442 1.00 92.06 87 ASP A N 1
ATOM 675 C CA . ASP A 1 87 ? 15.711 -10.696 -22.609 1.00 92.06 87 ASP A CA 1
ATOM 676 C C . ASP A 1 87 ? 16.487 -10.572 -21.291 1.00 92.06 87 ASP A C 1
ATOM 678 O O . ASP A 1 87 ? 16.076 -9.873 -20.364 1.00 92.06 87 ASP A O 1
ATOM 682 N N . ALA A 1 88 ? 17.647 -11.227 -21.221 1.00 88.12 88 ALA A N 1
ATOM 683 C CA . ALA A 1 88 ? 18.540 -11.184 -20.065 1.00 88.12 88 ALA A CA 1
ATOM 684 C C . ALA A 1 88 ? 19.029 -9.765 -19.714 1.00 88.12 88 ALA A C 1
ATOM 686 O O . ALA A 1 88 ? 19.330 -9.481 -18.554 1.00 88.12 88 ALA A O 1
ATOM 687 N N . SER A 1 89 ? 19.091 -8.846 -20.685 1.00 87.56 89 SER A N 1
ATOM 688 C CA . SER A 1 89 ? 19.622 -7.496 -20.461 1.00 87.56 89 SER A CA 1
ATOM 689 C C . SER A 1 89 ? 18.762 -6.666 -19.504 1.00 87.56 89 SER A C 1
ATOM 691 O O . SER A 1 89 ? 19.266 -5.754 -18.843 1.00 87.56 89 SER A O 1
ATOM 693 N N . VAL A 1 90 ? 17.475 -7.006 -19.365 1.00 83.50 90 VAL A N 1
ATOM 694 C CA . VAL A 1 90 ? 16.561 -6.280 -18.477 1.00 83.50 90 VAL A CA 1
ATOM 695 C C . VAL A 1 90 ? 16.558 -6.794 -17.035 1.00 83.50 90 VAL A C 1
ATOM 697 O O . VAL A 1 90 ? 15.936 -6.175 -16.172 1.00 83.50 90 VAL A O 1
ATOM 700 N N . TRP A 1 91 ? 17.256 -7.893 -16.738 1.00 80.44 91 TRP A N 1
ATOM 701 C CA . TRP A 1 91 ? 17.162 -8.578 -15.443 1.00 80.44 91 TRP A CA 1
ATOM 702 C C . TRP A 1 91 ? 17.704 -7.734 -14.290 1.00 80.44 91 TRP A C 1
ATOM 704 O O . TRP A 1 91 ? 17.105 -7.713 -13.218 1.00 80.44 91 TRP A O 1
ATOM 714 N N . VAL A 1 92 ? 18.735 -6.920 -14.539 1.00 77.00 92 VAL A N 1
ATOM 715 C CA . VAL A 1 92 ? 19.250 -5.947 -13.558 1.00 77.00 92 VAL A CA 1
ATOM 716 C C . VAL A 1 92 ? 18.174 -4.950 -13.103 1.00 77.00 92 VAL A C 1
ATOM 718 O O . VAL A 1 92 ? 18.167 -4.497 -11.959 1.00 77.00 92 VAL A O 1
ATOM 721 N N . TRP A 1 93 ? 17.220 -4.618 -13.977 1.00 76.31 93 TRP A N 1
ATOM 722 C CA . TRP A 1 93 ? 16.103 -3.735 -13.645 1.00 76.31 93 TRP A CA 1
ATOM 723 C C . TRP A 1 93 ? 14.998 -4.475 -12.885 1.00 76.31 93 TRP A C 1
ATOM 725 O O . TRP A 1 93 ? 14.383 -3.894 -11.989 1.00 76.31 93 TRP A O 1
ATOM 735 N N . LEU A 1 94 ? 14.798 -5.766 -13.174 1.00 74.25 94 LEU A N 1
ATOM 736 C CA . LEU A 1 94 ? 13.897 -6.637 -12.412 1.00 74.25 94 LEU A CA 1
ATOM 737 C C . LEU A 1 94 ? 14.382 -6.804 -10.966 1.00 74.25 94 LEU A C 1
ATOM 739 O O . LEU A 1 94 ? 13.598 -6.611 -10.038 1.00 74.25 94 LEU A O 1
ATOM 743 N N . GLU A 1 95 ? 15.674 -7.079 -10.772 1.00 71.00 95 GLU A N 1
ATOM 744 C CA . GLU A 1 95 ? 16.303 -7.195 -9.450 1.00 71.00 95 GLU A CA 1
ATOM 745 C C . GLU A 1 95 ? 16.156 -5.904 -8.646 1.00 71.00 95 GLU A C 1
ATOM 747 O O . GLU A 1 95 ? 15.679 -5.937 -7.511 1.00 71.00 95 GLU A O 1
ATOM 752 N N . LYS A 1 96 ? 16.467 -4.751 -9.255 1.00 71.69 96 LYS A N 1
ATOM 753 C CA . LYS A 1 96 ? 16.250 -3.436 -8.631 1.00 71.69 96 LYS A CA 1
ATOM 754 C C . LYS A 1 96 ? 14.789 -3.230 -8.221 1.00 71.69 96 LYS A C 1
ATOM 756 O O . LYS A 1 96 ? 14.527 -2.725 -7.131 1.00 71.69 96 LYS A O 1
ATOM 761 N N . GLY A 1 97 ? 13.841 -3.633 -9.069 1.00 66.56 97 GLY A N 1
ATOM 762 C CA . GLY A 1 97 ? 12.409 -3.571 -8.775 1.00 66.56 97 GLY A CA 1
ATOM 763 C C . GLY A 1 97 ? 11.990 -4.435 -7.578 1.00 66.56 97 GLY A C 1
ATOM 764 O O . GLY A 1 97 ? 11.153 -4.002 -6.787 1.00 66.56 97 GLY A O 1
ATOM 765 N N . MET A 1 98 ? 12.577 -5.626 -7.426 1.00 66.81 98 MET A N 1
ATOM 766 C CA . MET A 1 98 ? 12.294 -6.549 -6.318 1.00 66.81 98 MET A CA 1
ATOM 767 C C . MET A 1 98 ? 12.968 -6.144 -5.004 1.00 66.81 98 MET A C 1
ATOM 769 O O . MET A 1 98 ? 12.331 -6.219 -3.958 1.00 66.81 98 MET A O 1
ATOM 773 N N . LEU A 1 99 ? 14.220 -5.675 -5.040 1.00 63.75 99 LEU A N 1
ATOM 774 C CA . LEU A 1 99 ? 14.957 -5.209 -3.854 1.00 63.75 99 LEU A CA 1
ATOM 775 C C . LEU A 1 99 ? 14.198 -4.105 -3.107 1.00 63.75 99 LEU A C 1
ATOM 777 O O . LEU A 1 99 ? 14.107 -4.129 -1.884 1.00 63.75 99 LEU A O 1
ATOM 781 N N . ILE A 1 100 ? 13.538 -3.211 -3.850 1.00 60.53 100 ILE A N 1
ATOM 782 C CA . ILE A 1 100 ? 12.670 -2.170 -3.282 1.00 60.53 100 ILE A CA 1
ATOM 783 C C . ILE A 1 100 ? 11.558 -2.761 -2.399 1.00 60.53 100 ILE A C 1
ATOM 785 O O . ILE A 1 100 ? 11.184 -2.127 -1.417 1.00 60.53 100 ILE A O 1
ATOM 789 N N . LEU A 1 101 ? 11.018 -3.940 -2.736 1.00 57.28 101 LEU A N 1
ATOM 790 C CA . LEU A 1 101 ? 9.988 -4.613 -1.934 1.00 57.28 101 LEU A CA 1
ATOM 791 C C . LEU A 1 101 ? 10.561 -5.199 -0.643 1.00 57.28 101 LEU A C 1
ATOM 793 O O . LEU A 1 101 ? 9.871 -5.178 0.372 1.00 57.28 101 LEU A O 1
ATOM 797 N N . MET A 1 102 ? 11.797 -5.704 -0.681 1.00 59.38 102 MET A N 1
ATOM 798 C CA . MET A 1 102 ? 12.449 -6.333 0.471 1.00 59.38 102 MET A CA 1
ATOM 799 C C . MET A 1 102 ? 12.915 -5.304 1.507 1.00 59.38 102 MET A C 1
ATOM 801 O O . MET A 1 102 ? 12.786 -5.563 2.694 1.00 59.38 102 MET A O 1
ATOM 805 N N . ASP A 1 103 ? 13.356 -4.115 1.083 1.00 55.78 103 ASP A N 1
ATOM 806 C CA . ASP A 1 103 ? 13.789 -3.036 1.992 1.00 55.78 103 ASP A CA 1
ATOM 807 C C . ASP A 1 103 ? 12.651 -2.439 2.849 1.00 55.78 103 ASP A C 1
ATOM 809 O O . ASP A 1 103 ? 12.898 -1.665 3.778 1.00 55.78 103 ASP A O 1
ATOM 813 N N . ALA A 1 104 ? 11.391 -2.731 2.516 1.00 53.91 104 ALA A N 1
ATOM 814 C CA . ALA A 1 104 ? 10.220 -2.205 3.217 1.00 53.91 104 ALA A CA 1
ATOM 815 C C . ALA A 1 104 ? 9.670 -3.127 4.317 1.00 53.91 104 ALA A C 1
ATOM 817 O O . ALA A 1 104 ? 8.725 -2.727 5.006 1.00 53.91 104 ALA A O 1
ATOM 818 N N . VAL A 1 105 ? 10.234 -4.329 4.476 1.00 43.34 105 VAL A N 1
ATOM 819 C CA . VAL A 1 105 ? 9.826 -5.349 5.459 1.00 43.34 105 VAL A CA 1
ATOM 820 C C . VAL A 1 105 ? 10.929 -5.544 6.491 1.00 43.34 105 VAL A C 1
ATOM 822 O O . VAL A 1 105 ? 10.589 -5.573 7.695 1.00 43.34 105 VAL A O 1
#

InterPro domains:
  IPR001719 AP endonuclease 2 [PTHR21445] (8-91)
  IPR018246 AP endonuclease 2, zinc binding site [PS00729] (76-84)
  IPR036237 Xylose isomerase-like superfamily [SSF51658] (11-91)

Secondary structure (DSSP, 8-state):
-PPPPP--SS--EEE---TT-THHHHHHHHHTT-SEEEE-SS-TT-S-----HHHHHHHHHHHHHTT--GGGEEEPPPTT--TT---GGGHHHHHHHHHHHHTT-

Organism: NCBI:txid980116

Foldseek 3Di:
DADAADDDPDFDEEAAEQPPAVLVRLVRCRNVNGQAYEYERADLVDLDDDDRVVRLVSNVVSCVVSVHDPVRYDYDFRPVQDPPDPDPVCVVSNVSRVVSVVVND